Protein AF-A0A0R3SLL7-F1 (afdb_monomer_lite)

Radius of gyration: 14.53 Å; chains: 1; bounding box: 45×23×27 Å

InterPro domains:
  IPR011009 Protein kinase-like domain superfamily [SSF56112] (1-50)

Secondary structure (DSSP, 8-state):
--HHHHHHHHHHT-S-STTSPPHHHHHTSGGGTT--HHHHHTT-SPPS------

Structure (mmCIF, N/CA/C/O backbone):
data_AF-A0A0R3SLL7-F1
#
_entry.id   AF-A0A0R3SLL7-F1
#
loop_
_atom_site.group_PDB
_atom_site.id
_atom_site.type_symbol
_atom_site.label_atom_id
_atom_site.label_alt_id
_atom_site.label_comp_id
_atom_site.label_asym_id
_atom_site.label_entity_id
_atom_site.label_seq_id
_atom_site.pdbx_PDB_ins_code
_atom_site.Cartn_x
_atom_site.Cartn_y
_atom_site.Cartn_z
_atom_site.occupancy
_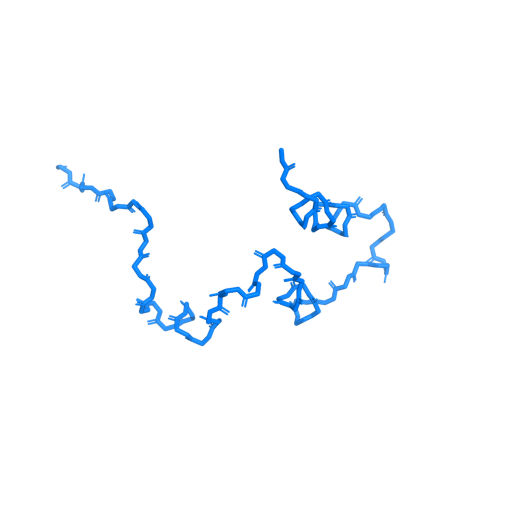atom_site.B_iso_or_equiv
_atom_site.auth_seq_id
_atom_site.auth_comp_id
_atom_site.auth_asym_id
_atom_site.auth_atom_id
_atom_site.pdbx_PDB_model_num
ATOM 1 N N . MET A 1 1 ? 2.694 15.736 6.856 1.00 70.44 1 MET A N 1
ATOM 2 C CA . MET A 1 1 ? 2.278 14.438 6.283 1.00 70.44 1 MET A CA 1
ATOM 3 C C . MET A 1 1 ? 1.235 14.741 5.226 1.00 70.44 1 MET A C 1
ATOM 5 O O . MET A 1 1 ? 0.437 15.635 5.487 1.00 70.44 1 MET A O 1
ATOM 9 N N . SER A 1 2 ? 1.288 14.120 4.045 1.00 92.06 2 SER A N 1
ATOM 10 C CA . SER A 1 2 ? 0.247 14.348 3.032 1.00 92.06 2 SER A CA 1
ATOM 11 C C . SER A 1 2 ? -1.057 13.660 3.450 1.00 92.06 2 SER A C 1
ATOM 13 O O . SER A 1 2 ? -1.034 12.764 4.302 1.00 92.06 2 SER A O 1
ATOM 15 N N . ASN A 1 3 ? -2.183 14.090 2.879 1.00 95.75 3 ASN A N 1
ATOM 16 C CA . ASN A 1 3 ? -3.493 13.522 3.202 1.00 95.75 3 ASN A CA 1
ATOM 17 C C . ASN A 1 3 ? -3.554 12.038 2.815 1.00 95.75 3 ASN A C 1
ATOM 19 O O . ASN A 1 3 ? -3.994 11.219 3.607 1.00 95.75 3 ASN A O 1
ATOM 23 N N . GLU A 1 4 ? -2.971 11.673 1.674 1.00 95.06 4 GLU A N 1
ATOM 24 C CA . GLU A 1 4 ? -2.956 10.303 1.152 1.00 95.06 4 GLU A CA 1
ATOM 25 C C . GLU A 1 4 ? -2.191 9.345 2.079 1.00 95.06 4 GLU A C 1
ATOM 27 O O . GLU A 1 4 ? -2.578 8.192 2.265 1.00 95.06 4 GLU A O 1
ATOM 32 N N . VAL A 1 5 ? -1.101 9.820 2.695 1.00 95.25 5 VAL A N 1
ATOM 33 C CA . VAL A 1 5 ? -0.346 9.039 3.687 1.00 95.25 5 VAL A CA 1
ATOM 34 C C . VAL A 1 5 ? -1.127 8.926 4.998 1.00 95.25 5 VAL A C 1
ATOM 36 O O . VAL A 1 5 ? -1.086 7.881 5.642 1.00 95.25 5 VAL A O 1
ATOM 39 N N . MET A 1 6 ? -1.850 9.976 5.402 1.00 96.06 6 MET A N 1
ATOM 40 C CA . MET A 1 6 ? -2.707 9.923 6.591 1.00 96.06 6 MET A CA 1
ATOM 41 C C . MET A 1 6 ? -3.860 8.933 6.409 1.00 96.06 6 MET A C 1
ATOM 43 O O . MET A 1 6 ? -4.125 8.151 7.320 1.00 96.06 6 MET A O 1
ATOM 47 N N . ASP A 1 7 ? -4.477 8.906 5.230 1.00 94.31 7 ASP A N 1
ATOM 48 C CA . ASP A 1 7 ? -5.546 7.965 4.892 1.00 94.31 7 ASP A CA 1
ATOM 49 C C . ASP A 1 7 ? -5.051 6.515 4.980 1.00 94.31 7 ASP A C 1
ATOM 51 O O . ASP A 1 7 ? -5.676 5.680 5.635 1.00 94.31 7 ASP A O 1
ATOM 55 N N . PHE A 1 8 ? -3.873 6.222 4.417 1.00 95.31 8 PHE A N 1
ATOM 56 C CA . PHE A 1 8 ? -3.235 4.908 4.553 1.00 95.31 8 PHE A CA 1
ATOM 57 C C . PHE A 1 8 ? -3.014 4.508 6.019 1.00 95.31 8 PHE A C 1
ATOM 59 O O . PHE A 1 8 ? -3.325 3.380 6.413 1.00 95.31 8 PHE A O 1
ATOM 66 N N . VAL A 1 9 ? -2.511 5.430 6.847 1.00 94.56 9 VAL A N 1
ATOM 67 C CA . VAL A 1 9 ? -2.282 5.176 8.277 1.00 94.56 9 VAL A CA 1
ATOM 68 C C . VAL A 1 9 ? -3.598 4.879 8.996 1.00 94.56 9 VAL A C 1
ATOM 70 O O . VAL A 1 9 ? -3.666 3.921 9.762 1.00 94.56 9 VAL A O 1
ATOM 73 N N . GLN A 1 10 ? -4.655 5.649 8.735 1.00 93.56 10 GLN A N 1
ATOM 74 C CA . GLN A 1 10 ? -5.969 5.429 9.343 1.00 93.56 10 GLN A CA 1
ATOM 75 C C . GLN A 1 10 ? -6.567 4.076 8.955 1.00 93.56 10 GLN A C 1
ATOM 77 O O . GLN A 1 10 ? -7.117 3.386 9.811 1.00 93.56 10 GLN A O 1
ATOM 82 N N . VAL A 1 11 ? -6.423 3.677 7.690 1.00 93.81 11 VAL A N 1
ATOM 83 C CA . VAL A 1 11 ? -6.856 2.366 7.189 1.00 93.81 11 VAL A CA 1
ATOM 84 C C . VAL A 1 11 ? -6.114 1.232 7.906 1.00 93.81 11 VAL A C 1
ATOM 86 O O . VAL A 1 11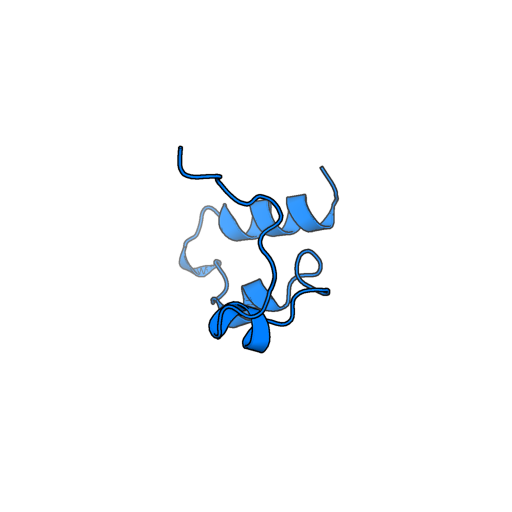 ? -6.746 0.299 8.401 1.00 93.81 11 VAL A O 1
ATOM 89 N N . CYS A 1 12 ? -4.788 1.330 8.030 1.00 91.88 12 CYS A N 1
ATOM 90 C CA . CYS A 1 12 ? -3.971 0.308 8.694 1.00 91.88 12 CYS A CA 1
ATOM 91 C C . CYS A 1 12 ? -4.229 0.212 10.203 1.00 91.88 12 CYS A C 1
ATOM 93 O O . CYS A 1 12 ? -4.135 -0.868 10.790 1.00 91.88 12 CYS A O 1
ATOM 95 N N . LEU A 1 13 ? -4.537 1.344 10.839 1.00 92.81 13 LEU A N 1
ATOM 96 C CA . LEU A 1 13 ? -4.746 1.451 12.281 1.00 92.81 13 LEU A CA 1
ATOM 97 C C . LEU A 1 13 ? -6.221 1.347 12.690 1.00 92.81 13 LEU A C 1
ATOM 99 O O . LEU A 1 13 ? -6.549 1.671 13.834 1.00 92.81 13 LEU A O 1
ATOM 103 N N . ARG A 1 14 ? -7.112 0.872 11.805 1.00 92.88 14 ARG A N 1
ATOM 104 C CA . ARG A 1 14 ? -8.511 0.611 12.173 1.00 92.88 14 ARG A CA 1
ATOM 105 C C . ARG A 1 14 ? -8.579 -0.318 13.396 1.00 92.88 14 ARG A C 1
ATOM 107 O O . ARG A 1 14 ? -7.900 -1.355 13.398 1.00 92.88 14 ARG A O 1
ATOM 114 N N . PRO A 1 15 ? -9.352 0.041 14.441 1.00 93.69 15 PRO A N 1
ATOM 115 C CA . PRO A 1 15 ? -9.440 -0.762 15.659 1.00 93.69 15 PRO A CA 1
ATOM 116 C C . PRO A 1 15 ? -10.004 -2.159 15.411 1.00 93.69 15 PRO A C 1
ATOM 118 O O . PRO A 1 15 ? -9.505 -3.124 15.985 1.00 93.69 15 PRO A O 1
ATOM 121 N N . ASP A 1 16 ? -11.012 -2.262 14.543 1.00 93.88 16 ASP A N 1
ATOM 122 C CA . ASP A 1 16 ? -11.575 -3.542 14.138 1.00 93.88 16 ASP A CA 1
ATOM 123 C C . ASP A 1 16 ? -10.713 -4.169 13.039 1.00 93.88 16 ASP A C 1
ATOM 125 O O . ASP A 1 16 ? -10.428 -3.554 12.010 1.00 93.88 16 ASP A O 1
ATOM 129 N N . TYR A 1 17 ? -10.284 -5.405 13.276 1.00 87.44 17 TYR A N 1
ATOM 130 C CA . TYR A 1 17 ? -9.525 -6.194 12.315 1.00 87.44 17 TYR A CA 1
ATOM 131 C C . TYR A 1 17 ? -10.360 -6.563 11.083 1.00 87.44 17 TYR A C 1
ATOM 133 O O . TYR A 1 17 ? -9.814 -6.590 9.985 1.00 87.44 17 TYR A O 1
ATOM 141 N N . ILE A 1 18 ? -11.663 -6.812 11.245 1.00 92.12 18 ILE A N 1
ATOM 142 C CA . ILE A 1 18 ? -12.551 -7.236 10.151 1.00 92.12 18 ILE A CA 1
AT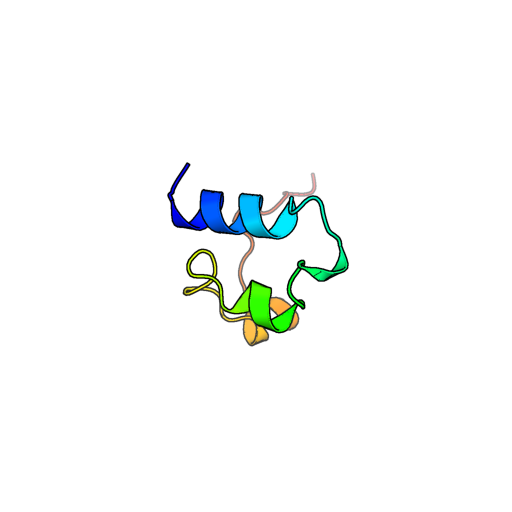OM 143 C C . ILE A 1 18 ? -12.733 -6.104 9.129 1.00 92.12 18 ILE A C 1
ATOM 145 O O . ILE A 1 18 ? -12.966 -6.354 7.951 1.00 92.12 18 ILE A O 1
ATOM 149 N N . GLU A 1 19 ? -12.588 -4.852 9.563 1.00 90.00 19 GLU A N 1
ATOM 150 C CA . GLU A 1 19 ? -12.688 -3.672 8.700 1.00 90.00 19 GLU A CA 1
ATOM 151 C C . GLU A 1 19 ? -11.379 -3.314 7.984 1.00 90.00 19 GLU A C 1
ATOM 153 O O . GLU A 1 19 ? -11.336 -2.308 7.260 1.00 90.00 19 GLU A O 1
ATOM 158 N N . ARG A 1 20 ? -10.294 -4.062 8.222 1.00 91.62 20 ARG A N 1
ATOM 159 C CA . ARG A 1 20 ? -9.012 -3.812 7.564 1.00 91.62 20 ARG A CA 1
ATOM 160 C C . ARG A 1 20 ? -9.029 -4.425 6.165 1.00 91.62 20 ARG A C 1
ATOM 162 O O . ARG A 1 20 ? -9.358 -5.599 6.035 1.00 91.62 20 ARG A O 1
ATOM 169 N N . PRO A 1 21 ? -8.667 -3.647 5.137 1.00 92.75 21 PRO A N 1
ATOM 170 C CA . PRO A 1 21 ? -8.671 -4.129 3.768 1.00 92.75 21 PRO A CA 1
ATOM 171 C C . PRO A 1 21 ? -7.538 -5.122 3.507 1.00 92.75 21 PRO A C 1
ATOM 173 O O . PRO A 1 21 ? -6.504 -5.121 4.184 1.00 92.75 21 PRO A O 1
ATOM 176 N N . GLU A 1 22 ? -7.731 -5.933 2.476 1.00 93.75 22 GLU A N 1
ATOM 177 C CA . GLU A 1 22 ? -6.741 -6.884 1.985 1.00 93.75 22 GLU A CA 1
ATOM 178 C C . GLU A 1 22 ? -5.577 -6.174 1.275 1.00 93.75 22 GLU A C 1
ATOM 180 O O . GLU A 1 22 ? -5.642 -5.003 0.893 1.00 93.75 22 GLU A O 1
ATOM 185 N N . ILE A 1 23 ? -4.479 -6.903 1.052 1.00 92.38 23 ILE A N 1
ATOM 186 C CA . ILE A 1 23 ? -3.250 -6.341 0.463 1.00 92.38 23 ILE A CA 1
ATOM 187 C C . ILE A 1 23 ? -3.505 -5.681 -0.900 1.00 92.38 23 ILE A C 1
ATOM 189 O O . ILE A 1 23 ? -2.947 -4.620 -1.180 1.00 92.3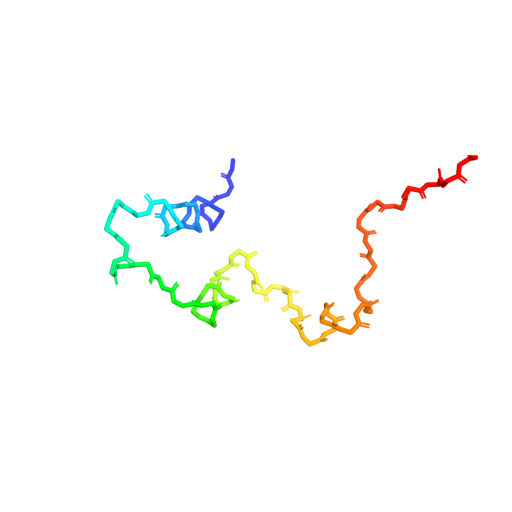8 23 ILE A O 1
ATOM 193 N N . GLU A 1 24 ? -4.338 -6.280 -1.750 1.00 94.19 24 GLU A N 1
ATOM 194 C CA . GLU A 1 24 ? -4.620 -5.735 -3.085 1.00 94.19 24 GLU A CA 1
ATOM 195 C C . GLU A 1 24 ? -5.406 -4.416 -3.023 1.00 94.19 24 GLU A C 1
ATOM 197 O O . GLU A 1 24 ? -5.169 -3.513 -3.823 1.00 94.19 24 GLU A O 1
ATOM 202 N N . GLU A 1 25 ? -6.270 -4.254 -2.022 1.00 93.81 25 GLU A N 1
ATOM 203 C CA . GLU A 1 25 ? -6.987 -3.002 -1.769 1.00 93.81 25 GLU A CA 1
ATOM 204 C C . GLU A 1 25 ? -6.044 -1.925 -1.209 1.00 93.81 25 GLU A C 1
ATOM 206 O O . GLU A 1 25 ? -6.138 -0.758 -1.590 1.00 93.81 25 GLU A O 1
ATOM 211 N N . LEU A 1 26 ? -5.079 -2.309 -0.363 1.00 94.25 26 LEU A N 1
ATOM 212 C CA . LEU A 1 26 ? -4.046 -1.395 0.139 1.00 94.25 26 LEU A CA 1
ATOM 213 C C . LEU A 1 26 ? -3.148 -0.869 -0.984 1.00 94.25 26 LEU A C 1
ATOM 215 O O . LEU A 1 26 ? -2.864 0.327 -1.026 1.00 94.25 26 LEU A O 1
ATOM 219 N N . LYS A 1 27 ? -2.725 -1.733 -1.915 1.00 94.88 27 LYS A N 1
ATOM 220 C CA . LYS A 1 27 ? -1.898 -1.350 -3.074 1.00 94.88 27 LYS A CA 1
ATOM 221 C C . LYS A 1 27 ? -2.578 -0.334 -3.995 1.00 94.88 27 LYS A C 1
ATOM 223 O O . LYS A 1 27 ? -1.878 0.385 -4.705 1.00 94.88 27 LYS A O 1
ATOM 228 N N . ALA A 1 28 ? -3.910 -0.282 -3.983 1.00 94.69 28 ALA A N 1
ATOM 229 C CA . ALA A 1 28 ? -4.712 0.629 -4.795 1.00 94.69 28 ALA A CA 1
ATOM 230 C C . ALA A 1 28 ? -4.888 2.032 -4.175 1.00 94.69 28 ALA A C 1
ATOM 232 O O . ALA A 1 28 ? -5.483 2.908 -4.805 1.00 94.69 28 ALA A O 1
ATOM 233 N N . LEU A 1 29 ? -4.392 2.271 -2.954 1.00 95.50 29 LEU A N 1
ATOM 234 C CA . LEU A 1 29 ? -4.490 3.576 -2.297 1.00 95.50 29 LEU A CA 1
ATOM 235 C C . LEU A 1 29 ? -3.666 4.653 -3.017 1.00 95.50 29 LEU A C 1
ATOM 237 O O . LEU A 1 29 ? -2.603 4.393 -3.580 1.00 95.50 29 LEU A O 1
ATOM 241 N N . LEU A 1 30 ? -4.136 5.904 -2.939 1.00 95.00 30 LEU A N 1
ATOM 242 C CA . LEU A 1 30 ? -3.543 7.044 -3.653 1.00 95.00 30 LEU A CA 1
ATOM 243 C C . LEU A 1 30 ? -2.072 7.291 -3.306 1.00 95.00 30 LEU A C 1
ATOM 245 O O . LEU A 1 30 ? -1.322 7.750 -4.162 1.00 95.00 30 LEU A O 1
ATOM 249 N N . CYS A 1 31 ? -1.640 6.960 -2.087 1.00 95.44 31 CYS A N 1
ATOM 250 C CA . CYS A 1 31 ? -0.242 7.095 -1.678 1.00 95.44 31 CYS A CA 1
ATOM 251 C C . CYS A 1 31 ? 0.716 6.159 -2.439 1.00 95.44 31 CYS A C 1
ATOM 253 O O . CYS A 1 31 ? 1.925 6.383 -2.407 1.00 95.44 31 CYS A O 1
ATOM 255 N N . PHE A 1 32 ? 0.193 5.144 -3.131 1.00 96.00 32 PHE A N 1
ATOM 256 C CA . PHE A 1 32 ? 0.957 4.179 -3.919 1.00 96.00 32 PHE A CA 1
ATOM 257 C C . PHE A 1 32 ? 0.678 4.268 -5.426 1.00 96.00 32 PHE A C 1
ATOM 259 O O . PHE A 1 32 ? 1.122 3.408 -6.181 1.00 96.00 32 PHE A O 1
ATOM 266 N N . ASN A 1 33 ? -0.024 5.306 -5.895 1.00 94.94 33 ASN A N 1
ATOM 267 C CA . ASN A 1 33 ? -0.454 5.424 -7.295 1.00 94.94 33 ASN A CA 1
ATOM 268 C C . ASN A 1 33 ? 0.694 5.507 -8.323 1.00 94.94 33 ASN A C 1
ATOM 270 O O . ASN A 1 33 ? 0.466 5.283 -9.510 1.00 94.94 33 ASN A O 1
ATOM 274 N N . THR A 1 34 ? 1.912 5.831 -7.888 1.00 94.56 34 THR A N 1
ATOM 275 C CA . THR A 1 34 ? 3.119 5.878 -8.724 1.00 94.56 34 THR A CA 1
ATOM 276 C C . THR A 1 34 ? 3.948 4.595 -8.670 1.00 94.56 34 THR A C 1
ATOM 278 O O . THR A 1 34 ? 4.972 4.513 -9.348 1.00 94.56 34 THR A O 1
ATOM 281 N N . ILE A 1 35 ? 3.546 3.603 -7.869 1.00 95.12 35 ILE A N 1
ATOM 282 C CA . ILE A 1 35 ? 4.301 2.364 -7.689 1.00 95.12 35 ILE A CA 1
ATOM 283 C C . ILE A 1 35 ? 3.899 1.344 -8.753 1.00 95.12 35 ILE A C 1
ATOM 285 O O . ILE A 1 35 ? 2.754 0.896 -8.810 1.00 95.12 35 ILE A O 1
ATOM 289 N N . ASP A 1 36 ? 4.879 0.902 -9.540 1.00 95.69 36 ASP A N 1
ATOM 290 C CA . ASP A 1 36 ? 4.763 -0.329 -10.316 1.00 95.69 36 ASP A CA 1
ATOM 291 C C . ASP A 1 36 ? 5.104 -1.528 -9.420 1.00 95.69 36 ASP A C 1
ATOM 293 O O . ASP A 1 36 ? 6.267 -1.867 -9.185 1.00 95.69 36 ASP A O 1
ATOM 297 N N . TRP A 1 37 ? 4.065 -2.174 -8.892 1.00 94.75 37 TRP A N 1
ATOM 298 C CA . TRP A 1 37 ? 4.218 -3.320 -7.999 1.00 94.75 37 TR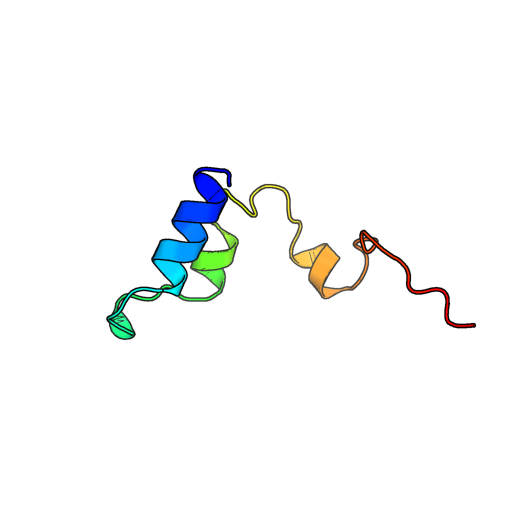P A CA 1
ATOM 299 C C . TRP A 1 37 ? 4.848 -4.543 -8.676 1.00 94.75 37 TRP A C 1
ATOM 301 O O . TRP A 1 37 ? 5.430 -5.373 -7.974 1.00 94.75 37 TRP A O 1
ATOM 311 N N . ALA A 1 38 ? 4.764 -4.667 -10.006 1.00 95.38 38 ALA A N 1
ATOM 312 C CA . ALA A 1 38 ? 5.393 -5.768 -10.728 1.00 95.38 38 ALA A CA 1
ATOM 313 C C . ALA A 1 38 ? 6.915 -5.582 -10.759 1.00 95.38 38 ALA A C 1
ATOM 315 O O . ALA A 1 38 ? 7.654 -6.518 -10.456 1.00 95.38 38 ALA A O 1
ATOM 316 N N . GLU A 1 39 ? 7.377 -4.362 -11.035 1.00 96.06 39 GLU A N 1
ATOM 317 C CA . GLU A 1 39 ? 8.802 -4.013 -11.060 1.00 96.06 39 GLU A CA 1
ATOM 318 C C . GLU A 1 39 ? 9.437 -4.032 -9.658 1.00 96.06 39 GLU A C 1
ATOM 320 O O . GLU A 1 39 ? 10.561 -4.521 -9.496 1.00 96.06 39 GLU A O 1
ATOM 325 N N . VAL A 1 40 ? 8.698 -3.597 -8.627 1.00 93.94 40 VAL A N 1
ATOM 326 C CA . VAL A 1 40 ? 9.127 -3.725 -7.221 1.00 93.94 40 VAL A CA 1
ATOM 327 C C . VAL A 1 40 ? 9.312 -5.196 -6.845 1.00 93.94 4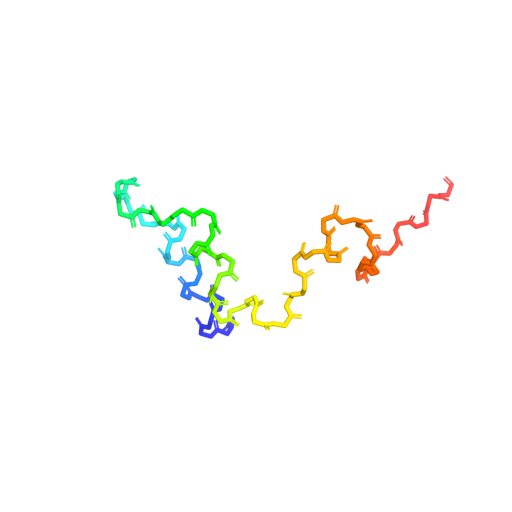0 VAL A C 1
ATOM 329 O O . VAL A 1 40 ? 10.330 -5.554 -6.252 1.00 93.94 40 VAL A O 1
ATOM 332 N N . ALA A 1 41 ? 8.367 -6.066 -7.215 1.00 93.69 41 ALA A N 1
ATOM 333 C CA . ALA A 1 41 ? 8.412 -7.486 -6.862 1.00 93.69 41 ALA A CA 1
ATOM 334 C C . ALA A 1 41 ? 9.611 -8.227 -7.478 1.00 93.69 41 ALA A C 1
ATOM 336 O O . ALA A 1 41 ? 10.125 -9.167 -6.872 1.00 93.69 41 ALA A O 1
ATOM 337 N N . VAL A 1 42 ? 10.078 -7.800 -8.657 1.00 96.56 42 VAL A N 1
ATOM 338 C CA . VAL A 1 42 ? 11.263 -8.373 -9.322 1.00 96.56 42 VAL A CA 1
ATOM 339 C C . VAL A 1 42 ? 12.565 -7.623 -9.012 1.00 96.56 42 VAL A C 1
ATOM 341 O O . VAL A 1 42 ? 13.600 -7.934 -9.599 1.00 96.56 42 VAL A O 1
ATOM 344 N N . GLY A 1 43 ? 12.535 -6.646 -8.098 1.00 91.75 43 GLY A N 1
ATOM 345 C CA . GLY A 1 43 ? 13.721 -5.914 -7.646 1.00 91.75 43 GLY A CA 1
ATOM 346 C C . GLY A 1 43 ? 14.324 -4.971 -8.690 1.00 91.75 43 GLY A C 1
ATOM 347 O O . GLY A 1 43 ? 15.526 -4.714 -8.655 1.00 91.75 43 GLY A O 1
ATOM 348 N N . ARG A 1 44 ? 13.519 -4.473 -9.636 1.00 93.12 44 ARG A N 1
ATOM 349 C CA . ARG A 1 44 ? 13.963 -3.538 -10.689 1.00 93.12 44 ARG A CA 1
ATOM 350 C C . ARG A 1 44 ? 13.795 -2.066 -10.321 1.00 93.12 44 ARG A C 1
ATOM 352 O O . ARG A 1 44 ? 14.316 -1.198 -11.015 1.00 93.12 44 ARG A O 1
ATOM 359 N N . THR A 1 45 ? 13.106 -1.775 -9.224 1.00 91.12 45 THR A N 1
ATOM 360 C CA . THR A 1 45 ? 13.034 -0.425 -8.661 1.00 91.12 45 THR A CA 1
ATOM 361 C C . THR A 1 45 ? 14.315 -0.116 -7.888 1.00 91.12 45 THR A C 1
ATOM 363 O O . THR A 1 45 ? 14.647 -0.814 -6.929 1.00 91.12 45 THR A O 1
ATOM 366 N N . GLU A 1 46 ? 15.034 0.933 -8.293 1.00 90.44 46 GLU A N 1
ATOM 367 C CA . GLU A 1 46 ? 16.234 1.381 -7.582 1.00 90.44 46 GLU A CA 1
ATOM 368 C C . GLU A 1 46 ? 15.864 1.860 -6.164 1.00 90.44 46 GLU A C 1
ATOM 370 O O . GLU A 1 46 ? 14.934 2.660 -6.008 1.00 90.44 46 GLU A O 1
ATOM 375 N N . PRO A 1 47 ? 16.556 1.387 -5.111 1.00 89.25 47 PRO A N 1
ATOM 376 C CA . PRO A 1 47 ? 16.284 1.844 -3.760 1.00 89.25 47 PRO A CA 1
ATOM 377 C C . PRO A 1 47 ? 16.719 3.310 -3.590 1.00 89.25 47 PRO A C 1
ATOM 379 O O . PRO A 1 47 ? 17.764 3.711 -4.102 1.00 89.25 47 PRO A O 1
ATOM 382 N N . PRO A 1 48 ? 15.989 4.113 -2.795 1.00 89.81 48 PRO A N 1
ATOM 383 C CA . PRO A 1 48 ? 16.309 5.528 -2.581 1.00 89.81 48 PRO A CA 1
ATOM 384 C C . PRO A 1 48 ? 17.641 5.745 -1.851 1.00 89.81 48 PRO A C 1
ATOM 386 O O . PRO A 1 48 ? 18.203 6.839 -1.874 1.00 89.81 48 PRO A O 1
ATOM 389 N N . SER A 1 49 ? 18.152 4.713 -1.185 1.00 88.62 49 SER A N 1
ATOM 390 C CA . SER A 1 49 ? 19.479 4.708 -0.597 1.00 88.62 49 SER A CA 1
ATOM 391 C C . SER A 1 49 ? 20.148 3.357 -0.823 1.00 88.62 49 SER A C 1
ATOM 393 O O . SER A 1 49 ? 19.577 2.293 -0.589 1.00 88.62 49 SER A O 1
ATOM 395 N N . SER A 1 50 ? 21.398 3.411 -1.274 1.00 81.75 50 SER A N 1
ATOM 396 C CA . SER A 1 50 ? 22.292 2.261 -1.312 1.00 81.75 50 SER A CA 1
ATOM 397 C C . SER A 1 50 ? 23.185 2.322 -0.078 1.00 81.75 50 SER A C 1
ATOM 399 O O . SER A 1 50 ? 23.932 3.287 0.113 1.00 81.75 50 SER A O 1
ATOM 401 N N . MET A 1 51 ? 23.106 1.307 0.785 1.00 76.25 51 MET A N 1
ATOM 402 C CA . MET A 1 51 ? 24.125 1.129 1.814 1.00 76.25 51 MET A CA 1
ATOM 403 C C . MET A 1 51 ? 25.415 0.701 1.118 1.00 76.25 51 MET A C 1
ATOM 405 O O . MET A 1 51 ? 25.535 -0.436 0.663 1.00 76.25 51 MET A O 1
ATOM 409 N N . ARG A 1 52 ? 26.397 1.606 1.053 1.00 69.50 52 ARG A N 1
ATOM 410 C CA . ARG A 1 52 ? 27.777 1.208 0.763 1.00 69.50 52 ARG A CA 1
ATOM 411 C C . ARG A 1 52 ? 28.240 0.341 1.929 1.00 69.50 52 ARG A C 1
ATOM 413 O O . ARG A 1 52 ? 28.500 0.863 3.009 1.00 69.50 52 ARG A O 1
ATOM 420 N N . GLN A 1 53 ? 28.288 -0.971 1.727 1.00 61.81 53 GLN A N 1
ATOM 421 C CA . GLN A 1 53 ? 29.022 -1.851 2.630 1.00 61.81 53 GLN A CA 1
ATOM 422 C C . GLN A 1 53 ? 30.503 -1.453 2.535 1.00 61.81 53 GLN A C 1
ATOM 424 O O . GLN A 1 53 ? 31.063 -1.459 1.437 1.00 61.81 53 GLN A O 1
ATOM 429 N N . VAL A 1 54 ? 31.075 -1.004 3.655 1.00 50.56 54 VAL A N 1
ATOM 430 C CA . VAL A 1 54 ? 32.501 -0.663 3.811 1.00 50.56 54 VAL A CA 1
ATOM 431 C C . VAL A 1 54 ? 33.236 -1.875 4.358 1.00 50.56 54 VAL A C 1
ATOM 433 O O . VAL A 1 54 ? 32.655 -2.526 5.256 1.00 50.56 54 VAL A O 1
#

Organism: Hymenolepis diminuta (NCBI:txid6216)

pLDDT: mean 90.74, std 8.81, range [50.56, 96.56]

Foldseek 3Di:
DDPQVVVLVCLVPPPDPVSRDDPVVSCPGPVNPVDPPVCVVVVNDDDPDDPPDD

Sequence (54 aa):
MSNEVMDFVQVCLRPDYIERPEIEELKALLCFNTIDWAEVAVGRTEPPSSMRQV